Protein AF-A0A919XQT1-F1 (afdb_monomer_lite)

Sequence (155 aa):
MESKTFSPSLPPENAVNQRKRHAVFSALRKDWQLYSLLVIPVIYLLIFKYGPMIGNVIAFRRFVPGGSIFGEKWVGLHYFRMFIEDPTFWRVFSNSLILGGLTLLCTFPVPIIFALLLKRNLSEYDAFINELKGQGLDSYLELTNNTYKKYKEKK

Organism: NCBI:txid2716884

Radius of gyration: 34.05 Å; chains: 1; bounding box: 67×75×83 Å

Foldseek 3Di:
DDPPPPDPPDPPPVVVVVVVVVVVVVVCVVCVVVVVVVVVVVVVCCCPPVVCVVVVCVCQAADDVPDDSNHDGGNGCPVVVVLVPDPVNVVVVVVCVVVVVVCCVCVVVPVVVVVVVVVVVVVVVVVVLVVCVVVVVVVVVVVVVVVVVVVVVVD

InterPro domains:
  IPR035906 MetI-like superfamily [G3DSA:1.10.3720.10] (25-130)
  IPR035906 MetI-like superfamily [SSF161098] (29-120)

Secondary structure (DSSP, 8-state):
---------PPPHHHHHHHHHHHHHHHHHHTHHHHHHHHHHHHHHIIIIIHHHHGGGGGGB---TTS-TT-SSB-TTHHHHHHHH-HHHHHHHHHHHHHHHHHHHHHTHHHHHHHHHHHHHHHHHHHHHHHHHHTT-HHHHHHHHHHHHHHHTT-

Structure (mmCIF, N/CA/C/O backbone):
data_AF-A0A919XQT1-F1
#
_entry.id   AF-A0A919XQT1-F1
#
loop_
_atom_site.group_PDB
_atom_site.id
_atom_site.type_symbol
_atom_site.label_atom_id
_atom_site.label_alt_id
_atom_site.label_comp_id
_atom_site.label_asym_id
_atom_site.label_entity_id
_atom_site.label_seq_id
_atom_site.pdbx_PDB_ins_code
_atom_site.Cartn_x
_atom_site.Cartn_y
_atom_site.Cartn_z
_atom_site.occupancy
_atom_site.B_iso_or_equiv
_atom_site.auth_seq_id
_atom_site.auth_comp_id
_atom_site.auth_asym_id
_atom_site.auth_atom_id
_atom_site.pdbx_PDB_model_num
ATOM 1 N N . MET A 1 1 ? -44.413 -57.533 -36.674 1.00 46.75 1 MET A N 1
ATOM 2 C CA . MET A 1 1 ? -43.551 -57.217 -35.516 1.00 46.75 1 MET A CA 1
ATOM 3 C C . MET A 1 1 ? -42.611 -56.100 -35.941 1.00 46.75 1 MET A C 1
ATOM 5 O O . MET A 1 1 ? -41.595 -56.390 -36.543 1.00 46.75 1 MET A O 1
ATOM 9 N N . GLU A 1 2 ? -42.960 -54.839 -35.691 1.00 45.28 2 GLU A N 1
ATOM 10 C CA . GLU A 1 2 ? -42.024 -53.713 -35.822 1.00 45.28 2 GLU A CA 1
ATOM 11 C C . GLU A 1 2 ? -42.199 -52.833 -34.586 1.00 45.28 2 GLU A C 1
ATOM 13 O O . GLU A 1 2 ? -43.167 -52.084 -34.446 1.00 45.28 2 GLU A O 1
ATOM 18 N N . SER A 1 3 ? -41.294 -53.005 -33.625 1.00 47.53 3 SER A N 1
ATOM 19 C CA . SER A 1 3 ? -41.206 -52.170 -32.436 1.00 47.53 3 SER A CA 1
ATOM 20 C C . SER A 1 3 ? -40.636 -50.815 -32.841 1.00 47.53 3 SER A C 1
ATOM 22 O O . SER A 1 3 ? -39.425 -50.670 -33.004 1.00 47.53 3 SER A O 1
ATOM 24 N N . LYS A 1 4 ? -41.510 -49.817 -33.000 1.00 49.75 4 LYS A N 1
ATOM 25 C CA . LYS A 1 4 ? -41.109 -48.409 -33.059 1.00 49.75 4 LYS A CA 1
ATOM 26 C C . LYS A 1 4 ? -40.405 -48.063 -31.748 1.00 49.75 4 LYS A C 1
ATOM 28 O O . LYS A 1 4 ? -41.047 -47.830 -30.727 1.00 49.75 4 LY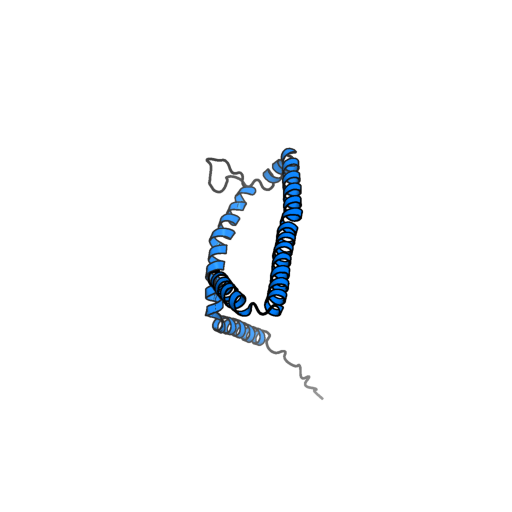S A O 1
ATOM 33 N N . THR A 1 5 ? -39.080 -48.069 -31.774 1.00 51.88 5 THR A N 1
ATOM 34 C CA . THR A 1 5 ? -38.234 -47.571 -30.695 1.00 51.88 5 THR A CA 1
ATOM 35 C C . THR A 1 5 ? -38.461 -46.068 -30.572 1.00 51.88 5 THR A C 1
ATOM 37 O O . THR A 1 5 ? -38.044 -45.288 -31.429 1.00 51.88 5 THR A O 1
ATOM 40 N N . PHE A 1 6 ? -39.174 -45.666 -29.524 1.00 54.03 6 PHE A N 1
ATOM 41 C CA . PHE A 1 6 ? -39.317 -44.277 -29.110 1.00 54.03 6 PHE A CA 1
ATOM 42 C C . PHE A 1 6 ? -37.963 -43.795 -28.574 1.00 54.03 6 PHE A C 1
ATOM 44 O O . PHE A 1 6 ? -37.643 -43.978 -27.402 1.00 54.03 6 PHE A O 1
ATOM 51 N N . SER A 1 7 ? -37.138 -43.224 -29.451 1.00 51.94 7 SER A N 1
ATOM 52 C CA . SER A 1 7 ? -35.968 -42.451 -29.036 1.00 51.94 7 SER A CA 1
ATOM 53 C C . SER A 1 7 ? -36.453 -41.099 -28.503 1.00 51.94 7 SER A C 1
ATOM 55 O O . SER A 1 7 ? -37.064 -40.351 -29.271 1.00 51.94 7 SER A O 1
ATOM 57 N N . PRO A 1 8 ? -36.206 -40.743 -27.228 1.00 57.38 8 PRO A N 1
ATOM 58 C CA . PRO A 1 8 ? -36.517 -39.413 -26.733 1.00 57.38 8 PRO A CA 1
ATOM 59 C C . PRO A 1 8 ? -35.551 -38.441 -27.413 1.00 57.38 8 PRO A C 1
ATOM 61 O O . PRO A 1 8 ? -34.366 -38.390 -27.087 1.00 57.38 8 PRO A O 1
ATOM 64 N N . SER A 1 9 ? -36.035 -37.703 -28.411 1.00 60.25 9 SER A N 1
ATOM 65 C CA . SER A 1 9 ? -35.261 -36.638 -29.042 1.00 60.25 9 SER A CA 1
ATOM 66 C C . SER A 1 9 ? -34.917 -35.608 -27.969 1.00 60.25 9 SER A C 1
ATOM 68 O O . SER A 1 9 ? -35.806 -34.914 -27.468 1.00 60.25 9 SER A O 1
ATOM 70 N N . LEU A 1 10 ? -33.638 -35.554 -27.589 1.00 63.94 10 LEU A N 1
ATOM 71 C CA . LEU A 1 10 ? -33.122 -34.577 -26.639 1.00 63.94 10 LEU A CA 1
ATOM 72 C C . LEU A 1 10 ? -33.543 -33.173 -27.102 1.00 63.94 10 LEU A C 1
ATOM 74 O O . LEU A 1 10 ? -33.404 -32.863 -28.290 1.00 63.94 10 LEU A O 1
ATOM 78 N N . PRO A 1 11 ? -34.093 -32.331 -26.208 1.00 61.34 11 PRO A N 1
ATOM 79 C CA . PRO A 1 11 ? -34.492 -30.984 -26.579 1.00 61.34 11 PRO A CA 1
ATOM 80 C C . PRO A 1 11 ? -33.277 -30.240 -27.150 1.00 61.34 11 PRO A C 1
ATOM 82 O O . PRO A 1 11 ? -32.169 -30.406 -26.634 1.00 61.34 11 PRO A O 1
ATOM 85 N N . PRO A 1 12 ? -33.458 -29.424 -28.204 1.00 60.22 12 PRO A N 1
ATOM 86 C CA . PRO A 1 12 ? -32.354 -28.727 -28.843 1.00 60.22 12 PRO A CA 1
ATOM 87 C C . PRO A 1 12 ? -31.616 -27.884 -27.799 1.00 60.22 12 PRO A C 1
ATOM 89 O O . PRO A 1 12 ? -32.216 -27.023 -27.153 1.00 60.22 12 PRO A O 1
ATOM 92 N N . GLU A 1 13 ? -30.311 -28.119 -27.653 1.00 59.34 13 GLU A N 1
ATOM 93 C CA . GLU A 1 13 ? -29.382 -27.440 -26.728 1.00 59.34 13 GLU A CA 1
ATOM 94 C C . GLU A 1 13 ? -29.533 -25.902 -26.754 1.00 59.34 13 GLU A C 1
ATOM 96 O O . GLU A 1 13 ? -29.400 -25.189 -25.754 1.00 59.34 13 GLU A O 1
ATOM 101 N N . ASN A 1 14 ? -29.948 -25.394 -27.911 1.00 57.84 14 ASN A N 1
ATOM 102 C CA . ASN A 1 14 ? -30.191 -23.991 -28.216 1.00 57.84 14 ASN A CA 1
ATOM 103 C C . ASN A 1 14 ? -31.359 -23.376 -27.416 1.00 57.84 14 ASN A C 1
ATOM 105 O O . ASN A 1 14 ? -31.326 -22.184 -27.102 1.00 57.84 14 ASN A O 1
ATOM 109 N N . ALA A 1 15 ? -32.373 -24.165 -27.042 1.00 56.28 15 ALA A N 1
ATOM 110 C CA . ALA A 1 15 ? -33.542 -23.687 -26.296 1.00 56.28 15 ALA A CA 1
ATOM 111 C C . ALA A 1 15 ? -33.223 -23.401 -24.815 1.00 56.28 15 ALA A C 1
ATOM 113 O O . ALA A 1 15 ? -33.817 -22.508 -24.202 1.00 56.28 15 ALA A O 1
ATOM 114 N N . VAL A 1 16 ? -32.241 -24.108 -24.244 1.00 57.50 16 VAL A N 1
ATOM 115 C CA . VAL A 1 16 ? -31.778 -23.889 -22.864 1.00 57.50 16 VAL A CA 1
ATOM 116 C C . VAL A 1 16 ? -30.930 -22.614 -22.773 1.00 57.50 16 VAL A C 1
ATOM 118 O O . VAL A 1 16 ? -31.076 -21.827 -21.832 1.00 57.50 16 VAL A O 1
ATOM 121 N N . ASN A 1 17 ? -30.093 -22.356 -23.783 1.00 56.59 17 ASN A N 1
ATOM 122 C CA . ASN A 1 17 ? -29.211 -21.186 -23.825 1.00 56.59 17 ASN A CA 1
ATOM 123 C C . ASN A 1 17 ? -29.961 -19.862 -24.044 1.00 56.59 17 ASN A C 1
ATOM 125 O O . ASN A 1 17 ? -29.598 -18.845 -23.446 1.00 56.59 17 ASN A O 1
ATOM 129 N N . GLN A 1 18 ? -31.040 -19.854 -24.830 1.00 57.88 18 GLN A N 1
ATOM 130 C CA . GLN A 1 18 ? -31.829 -18.635 -25.046 1.00 57.88 18 GLN A CA 1
ATOM 131 C C . GLN A 1 18 ? -32.554 -18.170 -23.771 1.00 57.88 18 GLN A C 1
ATOM 133 O O . GLN A 1 18 ? -32.514 -16.982 -23.445 1.00 57.88 18 GLN A O 1
ATOM 138 N N . ARG A 1 19 ? -33.128 -19.089 -22.978 1.00 55.12 19 ARG A N 1
ATOM 139 C CA . ARG A 1 19 ? -33.800 -18.736 -21.709 1.00 55.12 19 ARG A CA 1
ATOM 140 C C . ARG A 1 19 ? -32.837 -18.175 -20.657 1.00 55.12 19 ARG A C 1
ATOM 142 O O . ARG A 1 19 ? -33.184 -17.208 -19.982 1.00 55.12 19 ARG A O 1
ATOM 149 N N . LYS A 1 20 ? -31.613 -18.711 -20.552 1.00 53.44 20 LYS A N 1
ATOM 150 C CA . LYS A 1 20 ? -30.588 -18.181 -19.629 1.00 53.44 20 LYS A CA 1
ATOM 151 C C . LYS A 1 20 ? -30.132 -16.769 -20.011 1.00 53.44 20 LYS A C 1
ATOM 153 O O . LYS A 1 20 ? -30.011 -15.918 -19.134 1.00 53.44 20 LYS A O 1
ATOM 158 N N . ARG A 1 21 ? -29.931 -16.484 -21.305 1.00 54.12 21 ARG A N 1
ATOM 159 C CA . ARG A 1 21 ? -29.503 -15.150 -21.777 1.00 54.12 21 ARG A CA 1
ATOM 160 C C . ARG A 1 21 ? -30.560 -14.076 -21.510 1.00 54.12 21 ARG A C 1
ATOM 162 O O . ARG A 1 21 ? -30.213 -12.999 -21.033 1.00 54.12 21 ARG A O 1
ATOM 169 N N . HIS A 1 22 ? -31.839 -14.381 -21.731 1.00 52.91 22 HIS A N 1
ATOM 170 C CA . HIS A 1 22 ? -32.926 -13.448 -21.417 1.00 52.91 22 HIS A CA 1
ATOM 171 C C . HIS A 1 22 ? -33.111 -13.226 -19.906 1.00 52.91 22 HIS A C 1
ATOM 173 O O . HIS A 1 22 ? -33.418 -12.107 -19.499 1.00 52.91 22 HIS A O 1
ATOM 179 N N . ALA A 1 23 ? -32.848 -14.233 -19.066 1.00 59.94 23 ALA A N 1
ATOM 180 C CA . ALA A 1 23 ? -32.894 -14.083 -17.610 1.00 59.94 23 ALA A CA 1
ATOM 181 C C . ALA A 1 23 ? -31.772 -13.175 -17.064 1.00 59.94 23 ALA A C 1
ATOM 183 O O . ALA A 1 23 ? -32.039 -12.329 -16.214 1.00 59.94 23 ALA A O 1
ATOM 184 N N . VAL A 1 24 ? -30.543 -13.281 -17.589 1.00 61.00 24 VAL A N 1
ATOM 185 C CA . VAL A 1 24 ? -29.411 -12.420 -17.180 1.00 61.00 24 VAL A CA 1
ATOM 186 C C . VAL A 1 24 ? -29.642 -10.962 -17.592 1.00 61.00 24 VAL A C 1
ATOM 188 O O . VAL A 1 24 ? -29.454 -10.054 -16.785 1.00 61.00 24 VAL A O 1
ATOM 191 N N . PHE A 1 25 ? -30.129 -10.727 -18.815 1.00 59.09 25 PHE A N 1
ATOM 192 C CA . PHE A 1 25 ? -30.483 -9.380 -19.278 1.00 59.09 25 PHE A CA 1
ATOM 193 C C . PHE A 1 25 ? -31.685 -8.784 -18.525 1.00 59.09 25 PHE A C 1
ATOM 195 O O . PHE A 1 25 ? -31.713 -7.581 -18.269 1.00 59.09 25 PHE A O 1
ATOM 202 N N . SER A 1 26 ? -32.661 -9.608 -18.128 1.00 57.81 26 SER A N 1
ATOM 203 C CA . SER A 1 26 ? -33.795 -9.164 -17.309 1.00 57.81 26 SER A CA 1
ATOM 204 C C . SER A 1 26 ? -33.396 -8.860 -15.859 1.00 57.81 26 SER A C 1
ATOM 206 O O . SER A 1 26 ? -33.969 -7.949 -15.264 1.00 57.81 26 SER A O 1
ATOM 208 N N . ALA A 1 27 ? -32.426 -9.585 -15.293 1.00 59.09 27 ALA A N 1
ATOM 209 C CA . ALA A 1 27 ? -31.888 -9.320 -13.956 1.00 59.09 27 ALA A CA 1
ATOM 210 C C . ALA A 1 27 ? -31.066 -8.018 -13.923 1.00 59.09 27 ALA A C 1
ATOM 212 O O . ALA A 1 27 ? -31.258 -7.192 -13.035 1.00 59.09 27 ALA A O 1
ATOM 213 N N . LEU A 1 28 ? -30.247 -7.768 -14.953 1.00 59.53 28 LEU A N 1
ATOM 214 C CA . LEU A 1 28 ? -29.495 -6.513 -15.119 1.00 59.53 28 LEU A CA 1
ATOM 215 C C . LEU A 1 28 ? -30.400 -5.274 -15.212 1.00 59.53 28 LEU A C 1
ATOM 217 O O . LEU A 1 28 ? -30.028 -4.196 -14.754 1.00 59.53 28 LEU A O 1
ATOM 221 N N . ARG A 1 29 ? -31.603 -5.416 -15.784 1.00 61.84 29 ARG A N 1
ATOM 222 C CA . ARG A 1 29 ? -32.570 -4.313 -15.902 1.00 61.84 29 ARG A CA 1
ATOM 223 C C . ARG A 1 29 ? -33.280 -3.994 -14.582 1.00 61.84 29 ARG A C 1
ATOM 225 O O . ARG A 1 29 ? -33.688 -2.852 -14.394 1.00 61.84 29 ARG A O 1
ATOM 232 N N . LYS A 1 30 ? -33.427 -4.975 -13.684 1.00 63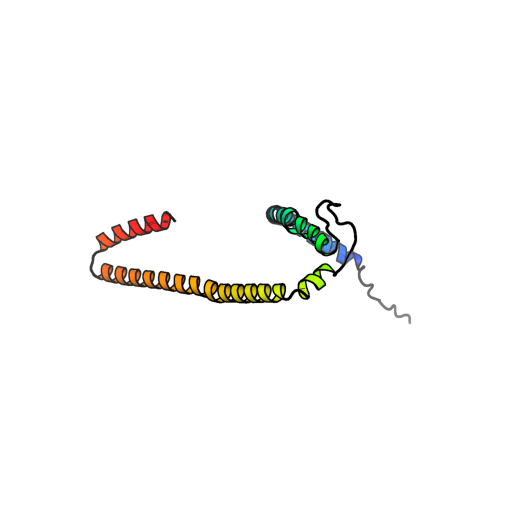.00 30 LYS A N 1
ATOM 233 C CA . LYS A 1 30 ? -34.110 -4.812 -12.391 1.00 63.00 30 LYS A CA 1
ATOM 234 C C . LYS A 1 30 ? -33.253 -4.050 -11.371 1.00 63.00 30 LYS A C 1
ATOM 236 O O . LYS A 1 30 ? -33.801 -3.249 -10.624 1.00 63.00 30 LYS A O 1
ATOM 241 N N . ASP A 1 31 ? -31.929 -4.198 -11.448 1.00 68.56 31 ASP A N 1
ATOM 242 C CA . ASP A 1 31 ? -30.971 -3.567 -10.524 1.00 68.56 31 ASP A CA 1
ATOM 243 C C . ASP A 1 31 ? -30.115 -2.468 -11.190 1.00 68.56 31 ASP A C 1
ATOM 245 O O . ASP A 1 31 ? -29.016 -2.155 -10.730 1.00 68.56 31 ASP A O 1
ATOM 249 N N . TRP A 1 32 ? -30.598 -1.850 -12.278 1.00 69.06 32 TRP A N 1
ATOM 250 C CA . TRP A 1 32 ? -29.841 -0.851 -13.058 1.00 69.06 32 TRP A CA 1
ATOM 251 C C . TRP A 1 32 ? -29.305 0.309 -12.201 1.00 69.06 32 TRP A C 1
ATOM 253 O O . TRP A 1 32 ? -28.210 0.810 -12.447 1.00 69.06 32 TRP A O 1
ATOM 263 N N . GLN A 1 33 ? -30.040 0.720 -11.162 1.00 73.12 33 GLN A N 1
ATOM 264 C CA . GLN A 1 33 ? -29.600 1.761 -10.225 1.00 73.12 33 GLN A CA 1
ATOM 265 C C . GLN A 1 33 ? -28.362 1.335 -9.420 1.00 73.12 33 GLN A C 1
ATOM 267 O O . GLN A 1 33 ? -27.438 2.130 -9.251 1.00 73.12 33 GLN A O 1
ATOM 272 N N . LEU A 1 34 ? -28.307 0.072 -8.984 1.00 74.31 34 LEU A N 1
ATOM 273 C CA . LEU A 1 34 ? -27.168 -0.481 -8.250 1.00 74.31 34 LEU A CA 1
ATOM 274 C C . LEU A 1 34 ? -25.941 -0.606 -9.163 1.00 74.31 34 LEU A C 1
ATOM 276 O O . LEU A 1 34 ? -24.835 -0.225 -8.779 1.00 74.31 34 LEU A O 1
ATOM 280 N N . TYR A 1 35 ? -26.145 -1.059 -10.405 1.00 77.56 35 TYR A N 1
ATOM 281 C CA . TYR A 1 35 ? -25.080 -1.117 -11.407 1.00 77.56 35 TYR A CA 1
ATOM 282 C C . TYR A 1 35 ? -24.575 0.272 -11.794 1.00 77.56 35 TYR A C 1
ATOM 284 O O . TYR A 1 35 ? -23.369 0.447 -11.919 1.00 77.56 35 TYR A O 1
ATOM 292 N N . SER A 1 36 ? -25.448 1.273 -11.925 1.00 80.62 36 SER A N 1
ATOM 293 C CA . SER A 1 36 ? -25.040 2.648 -12.240 1.00 80.62 36 SER A CA 1
ATOM 294 C C . SER A 1 36 ? -24.220 3.286 -11.116 1.00 80.62 36 SER A C 1
ATOM 296 O O . SER A 1 36 ? -23.286 4.032 -11.399 1.00 80.62 36 SER A O 1
ATOM 298 N N . LEU A 1 37 ? -24.530 2.981 -9.852 1.00 84.94 37 LEU A N 1
ATOM 299 C CA . LEU A 1 37 ? -23.728 3.439 -8.715 1.00 84.94 37 LEU A CA 1
ATOM 300 C C . LEU A 1 37 ? -22.347 2.768 -8.692 1.00 84.94 37 LEU A C 1
ATOM 302 O O . LEU A 1 37 ? -21.357 3.413 -8.359 1.00 84.94 37 LEU A O 1
ATOM 306 N N . LEU A 1 38 ? -22.272 1.490 -9.076 1.00 86.12 38 LEU A N 1
ATOM 307 C CA . LEU A 1 38 ? -21.028 0.721 -9.127 1.00 86.12 38 LEU A CA 1
ATOM 308 C C . LEU A 1 38 ? -20.185 1.023 -10.378 1.00 86.12 38 LEU A C 1
ATOM 310 O O . LEU A 1 38 ? -18.959 0.938 -10.332 1.00 86.12 38 LEU A O 1
ATOM 314 N N . VAL A 1 39 ? -20.805 1.418 -11.492 1.00 88.44 39 VAL A N 1
ATOM 315 C CA . VAL A 1 39 ? -20.083 1.663 -12.748 1.00 88.44 39 VAL A CA 1
ATOM 316 C C . VAL A 1 39 ? -19.142 2.862 -12.631 1.00 88.44 39 VAL A C 1
ATOM 318 O O . VAL A 1 39 ? -18.038 2.820 -13.165 1.00 88.44 39 VAL A O 1
ATOM 321 N N . ILE A 1 40 ? -19.531 3.896 -11.878 1.00 88.44 40 ILE A N 1
ATOM 322 C CA . ILE A 1 40 ? -18.736 5.115 -11.668 1.00 88.44 40 ILE A CA 1
ATOM 323 C C . ILE A 1 40 ? -17.374 4.798 -11.013 1.00 88.44 40 ILE A C 1
ATOM 325 O O . ILE A 1 40 ? -16.344 5.105 -11.624 1.00 88.44 40 ILE A O 1
ATOM 329 N N . PRO A 1 41 ? -17.303 4.149 -9.829 1.00 89.81 41 PRO A N 1
ATOM 330 C CA . PRO A 1 41 ? -16.025 3.794 -9.216 1.00 89.81 41 PRO A CA 1
ATOM 331 C C . PRO A 1 41 ? -15.252 2.743 -10.020 1.00 89.81 41 PRO A C 1
ATOM 333 O O . PRO A 1 41 ? -14.022 2.766 -10.014 1.00 89.81 41 PRO A O 1
ATOM 336 N N . VAL A 1 42 ? -15.931 1.846 -10.745 1.00 91.12 42 VAL A N 1
ATOM 337 C CA . VAL A 1 42 ? -15.265 0.843 -11.593 1.00 91.12 42 VAL A CA 1
ATOM 338 C C . VAL A 1 42 ? -14.568 1.488 -12.788 1.00 91.12 42 VAL A C 1
ATOM 340 O O . VAL A 1 42 ? -13.409 1.173 -13.050 1.00 91.12 42 VAL A O 1
ATOM 343 N N . ILE A 1 43 ? -15.226 2.415 -13.486 1.00 91.19 43 ILE A N 1
ATOM 344 C CA . ILE A 1 43 ? -14.621 3.156 -14.602 1.00 91.19 43 ILE A CA 1
ATOM 345 C C . ILE A 1 43 ? -13.441 3.987 -14.097 1.00 91.19 43 ILE A C 1
ATOM 347 O O . ILE A 1 43 ? -12.375 3.981 -14.716 1.00 91.19 43 ILE A O 1
ATOM 351 N N . TYR A 1 44 ? -13.598 4.642 -12.944 1.00 90.19 44 TYR A N 1
ATOM 352 C CA . TYR A 1 44 ? -12.509 5.374 -12.302 1.00 90.19 44 TYR A CA 1
ATOM 353 C C . TYR A 1 44 ? -11.305 4.462 -12.011 1.00 90.19 44 TYR A C 1
ATOM 355 O O . TYR A 1 44 ? -10.179 4.786 -12.387 1.00 90.19 44 TYR A O 1
ATOM 363 N N . LEU A 1 45 ? -11.533 3.286 -11.418 1.00 90.56 45 LEU A N 1
ATOM 364 C CA . LEU A 1 45 ? -10.492 2.279 -11.190 1.00 90.56 45 LEU A CA 1
ATOM 365 C C . LEU A 1 45 ? -9.818 1.836 -12.492 1.00 90.56 45 LEU A C 1
ATOM 367 O O . LEU A 1 45 ? -8.594 1.715 -12.541 1.00 90.56 45 LEU A O 1
ATOM 371 N N . LEU A 1 46 ? -10.592 1.603 -13.548 1.00 90.75 46 LEU A N 1
ATOM 372 C CA . LEU A 1 46 ? -10.050 1.150 -14.824 1.00 90.75 46 LEU A CA 1
ATOM 373 C C . LEU A 1 46 ? -9.110 2.198 -15.430 1.00 90.75 46 LEU A C 1
ATOM 375 O O . LEU A 1 46 ? -7.990 1.882 -15.818 1.00 90.75 46 LEU A O 1
ATOM 379 N N . ILE A 1 47 ? -9.528 3.460 -15.463 1.00 91.06 47 ILE A N 1
ATOM 380 C CA . ILE A 1 47 ? -8.745 4.525 -16.097 1.00 91.06 47 ILE A CA 1
ATOM 381 C C . ILE A 1 47 ? -7.526 4.881 -15.240 1.00 91.06 47 ILE A C 1
ATOM 383 O O . ILE A 1 47 ? -6.405 4.914 -15.744 1.00 91.06 47 ILE A O 1
ATOM 387 N N . PHE A 1 48 ? -7.723 5.106 -13.939 1.00 87.62 48 PHE A N 1
ATOM 388 C CA . PHE A 1 48 ? -6.673 5.651 -13.075 1.00 87.62 48 PHE A CA 1
ATOM 389 C C . PHE A 1 48 ? -5.776 4.601 -12.432 1.00 87.62 48 PHE A C 1
ATOM 391 O O . PHE A 1 48 ? -4.640 4.919 -12.098 1.00 87.62 48 PHE A O 1
ATOM 398 N N . LYS A 1 49 ? -6.243 3.362 -12.242 1.00 86.12 49 LYS A N 1
ATOM 399 C CA . LYS A 1 49 ? -5.426 2.289 -11.652 1.00 86.12 49 LYS A CA 1
ATOM 400 C C . LYS A 1 49 ? -4.963 1.286 -12.699 1.00 86.12 49 LYS A C 1
ATOM 402 O O . LYS A 1 49 ? -3.796 0.908 -12.686 1.00 86.12 49 LYS A O 1
ATOM 407 N N . TYR A 1 50 ? -5.843 0.872 -13.611 1.00 86.81 50 TYR A N 1
ATOM 408 C CA . TYR A 1 50 ? -5.483 -0.104 -14.645 1.00 86.81 50 TYR A CA 1
ATOM 409 C C . TYR A 1 50 ? -4.763 0.544 -15.838 1.00 86.81 50 TYR A C 1
ATOM 411 O O . TYR A 1 50 ? -3.813 -0.033 -16.361 1.00 86.81 50 TYR A O 1
ATOM 419 N N . GLY A 1 51 ? -5.126 1.779 -16.198 1.00 85.81 51 GLY A N 1
ATOM 420 C CA . GLY A 1 51 ? -4.423 2.588 -17.197 1.00 85.81 51 GLY A CA 1
ATOM 421 C C . GLY A 1 51 ? -2.907 2.673 -16.968 1.00 85.81 51 GLY A C 1
ATOM 422 O O . GLY A 1 51 ? -2.153 2.215 -17.827 1.00 85.81 51 GLY A O 1
ATOM 423 N N . PRO A 1 52 ? -2.418 3.174 -15.814 1.00 83.06 52 PRO A N 1
ATOM 424 C CA . PRO A 1 52 ? -0.979 3.237 -15.557 1.00 83.06 52 PRO A CA 1
ATOM 425 C C . PRO A 1 52 ? -0.319 1.858 -15.437 1.00 83.06 52 PRO A C 1
ATOM 427 O O . PRO A 1 52 ? 0.865 1.741 -15.741 1.00 83.06 52 PRO A O 1
ATOM 430 N N . MET A 1 53 ? -1.053 0.795 -15.077 1.00 83.12 53 MET A N 1
ATOM 431 C CA . MET A 1 53 ? -0.491 -0.563 -15.061 1.00 83.12 53 MET A CA 1
ATOM 432 C C . MET A 1 53 ? -0.101 -1.069 -16.452 1.00 83.12 53 MET A C 1
ATOM 434 O O . MET A 1 53 ? 0.842 -1.849 -16.558 1.00 83.12 53 MET A O 1
ATOM 438 N N . ILE A 1 54 ? -0.751 -0.604 -17.523 1.00 78.69 54 ILE A N 1
ATOM 439 C CA . ILE A 1 54 ? -0.327 -0.911 -18.902 1.00 78.69 54 ILE A CA 1
ATOM 440 C C . ILE A 1 54 ? 1.073 -0.328 -19.169 1.00 78.69 54 ILE A C 1
ATOM 442 O O . ILE A 1 54 ? 1.878 -0.920 -19.889 1.00 78.69 54 ILE A O 1
ATOM 446 N N . GLY A 1 55 ? 1.411 0.782 -18.506 1.00 71.94 55 GLY A N 1
ATOM 447 C CA . GLY A 1 55 ? 2.748 1.369 -18.506 1.00 71.94 55 GLY A CA 1
ATOM 448 C C . GLY A 1 55 ? 3.833 0.455 -17.930 1.00 71.94 55 GLY A C 1
ATOM 449 O O . GLY A 1 55 ? 4.992 0.621 -18.289 1.00 71.94 55 GLY A O 1
ATOM 450 N N . ASN A 1 56 ? 3.493 -0.575 -17.143 1.00 76.12 56 ASN A N 1
ATOM 451 C CA . ASN A 1 56 ? 4.473 -1.535 -16.610 1.00 76.12 56 ASN A CA 1
ATOM 452 C C . ASN A 1 56 ? 5.161 -2.373 -17.702 1.00 76.12 56 ASN A C 1
ATOM 454 O O . ASN A 1 56 ? 6.174 -3.018 -17.434 1.00 76.12 56 ASN A O 1
ATOM 458 N N . VAL A 1 57 ? 4.669 -2.337 -18.947 1.00 72.69 57 VAL A N 1
ATOM 459 C CA . VAL A 1 57 ? 5.350 -2.937 -20.107 1.00 72.69 57 VAL A CA 1
ATOM 460 C C . VAL A 1 57 ? 6.758 -2.354 -20.316 1.00 72.69 57 VAL A C 1
ATOM 462 O O . VAL A 1 57 ? 7.620 -3.042 -20.867 1.00 72.69 57 VAL A O 1
ATOM 465 N N . ILE A 1 58 ? 7.043 -1.141 -19.820 1.00 72.56 58 ILE A N 1
ATOM 466 C CA . ILE A 1 58 ? 8.394 -0.554 -19.868 1.00 72.56 58 ILE A CA 1
ATOM 467 C C . ILE A 1 58 ? 9.439 -1.392 -19.122 1.00 72.56 58 ILE A C 1
ATOM 469 O O . ILE A 1 58 ? 10.604 -1.341 -19.490 1.00 72.56 58 ILE A O 1
ATOM 473 N N . ALA A 1 59 ? 9.052 -2.213 -18.140 1.00 69.81 59 ALA A N 1
ATOM 474 C CA . ALA A 1 59 ? 9.989 -3.095 -17.437 1.00 69.81 59 ALA A CA 1
ATOM 475 C C . ALA A 1 59 ? 10.594 -4.180 -18.353 1.00 69.81 59 ALA A C 1
ATOM 477 O O . ALA A 1 59 ? 11.662 -4.716 -18.062 1.00 69.81 59 ALA A O 1
ATOM 478 N N . PHE A 1 60 ? 9.933 -4.485 -19.477 1.00 70.25 60 PHE A N 1
ATOM 479 C CA . PHE A 1 60 ? 10.368 -5.487 -20.458 1.00 70.25 60 PHE A CA 1
ATOM 480 C C . PHE A 1 60 ? 11.029 -4.870 -21.702 1.00 70.25 60 PHE A C 1
ATOM 482 O O . PHE A 1 60 ? 11.535 -5.591 -22.573 1.00 70.25 60 PHE A O 1
ATOM 489 N N . ARG A 1 61 ? 11.036 -3.535 -21.809 1.00 68.12 61 ARG A N 1
ATOM 490 C CA . ARG A 1 61 ? 11.593 -2.791 -22.946 1.00 68.12 61 ARG A CA 1
ATOM 491 C C . ARG A 1 61 ? 12.750 -1.909 -22.486 1.00 68.12 61 ARG A C 1
ATOM 493 O O . ARG A 1 61 ? 12.754 -1.387 -21.381 1.00 68.12 61 ARG A O 1
ATOM 500 N N . ARG A 1 62 ? 13.762 -1.737 -23.339 1.00 67.12 62 ARG A N 1
ATOM 501 C CA . ARG A 1 62 ? 14.921 -0.892 -23.035 1.00 67.12 62 ARG A CA 1
ATOM 502 C C . ARG A 1 62 ? 14.476 0.566 -23.041 1.00 67.12 62 ARG A C 1
ATOM 504 O O . ARG A 1 62 ? 14.293 1.144 -24.114 1.00 67.12 62 ARG A O 1
ATOM 511 N N . PHE A 1 63 ? 14.278 1.133 -21.856 1.00 64.44 63 PHE A N 1
ATOM 512 C CA . PHE A 1 63 ? 13.973 2.547 -21.685 1.00 64.44 63 PHE A CA 1
ATOM 513 C C . PHE A 1 63 ? 15.285 3.333 -21.594 1.00 64.44 63 PHE A C 1
ATOM 515 O O . PHE A 1 63 ? 16.113 3.070 -20.723 1.00 64.44 63 PHE A O 1
ATOM 522 N N . VAL A 1 64 ? 15.495 4.268 -22.520 1.00 63.53 64 VAL A N 1
ATOM 523 C CA . VAL A 1 64 ? 16.623 5.208 -22.497 1.00 63.53 64 VAL A CA 1
ATOM 524 C C . VAL A 1 64 ? 16.029 6.599 -22.258 1.00 63.53 64 VAL A C 1
ATOM 526 O O . VAL A 1 64 ? 15.189 7.017 -23.059 1.00 63.53 64 VAL A O 1
ATOM 529 N N . PRO A 1 65 ? 16.392 7.311 -21.173 1.00 56.75 65 PRO A N 1
ATOM 530 C CA . PRO A 1 65 ? 15.866 8.649 -20.915 1.00 56.75 65 PRO A CA 1
ATOM 531 C C . PRO A 1 65 ? 16.287 9.594 -22.052 1.00 56.75 65 PRO A C 1
ATOM 533 O O . PRO A 1 65 ? 17.476 9.795 -22.282 1.00 56.75 65 PRO A O 1
ATOM 536 N N . GLY A 1 66 ? 15.303 10.120 -22.792 1.00 61.62 66 GLY A N 1
ATOM 537 C CA . GLY A 1 66 ? 15.500 10.930 -24.006 1.00 61.62 66 GLY A CA 1
ATOM 538 C C . GLY A 1 66 ? 15.151 10.233 -25.333 1.00 61.62 66 GLY A C 1
ATOM 539 O O . GLY A 1 66 ? 15.171 10.890 -26.369 1.00 61.62 66 GLY A O 1
ATOM 540 N N . GLY A 1 67 ? 14.814 8.936 -25.317 1.00 63.62 67 GLY A N 1
ATOM 541 C CA . GLY A 1 67 ? 14.360 8.167 -26.488 1.00 63.62 67 GLY A CA 1
ATOM 542 C C . GLY A 1 67 ? 12.833 8.009 -26.589 1.00 63.62 67 GLY A C 1
ATOM 543 O O . GLY A 1 67 ? 12.069 8.695 -25.910 1.00 63.62 67 GLY A O 1
ATOM 544 N N . SER A 1 68 ? 12.366 7.086 -27.441 1.00 59.75 68 SER A N 1
ATOM 545 C CA . SER A 1 68 ? 10.927 6.818 -27.634 1.00 59.75 68 SER A CA 1
ATOM 546 C C . SER A 1 68 ? 10.220 6.444 -26.321 1.00 59.75 68 SER A C 1
ATOM 548 O O . SER A 1 68 ? 10.686 5.562 -25.597 1.00 59.75 68 SER A O 1
ATOM 550 N N . ILE A 1 69 ? 9.054 7.056 -26.055 1.00 61.22 69 ILE A N 1
ATOM 551 C CA . ILE A 1 69 ? 8.236 6.874 -24.832 1.00 61.22 69 ILE A CA 1
ATOM 552 C C . ILE A 1 69 ? 7.892 5.392 -24.580 1.00 61.22 69 ILE A C 1
ATOM 554 O O . ILE A 1 69 ? 7.703 4.977 -23.441 1.00 61.22 69 ILE A O 1
ATOM 558 N N . PHE A 1 70 ? 7.875 4.570 -25.633 1.00 60.62 70 PHE A N 1
ATOM 559 C CA . PHE A 1 70 ? 7.560 3.144 -25.552 1.00 60.62 70 PHE A CA 1
ATOM 560 C C . PHE A 1 70 ? 8.786 2.212 -25.529 1.00 60.62 70 PHE A C 1
ATOM 562 O O . PHE A 1 70 ? 8.600 0.999 -25.492 1.00 60.62 70 PHE A O 1
ATOM 569 N N . GLY A 1 71 ? 10.020 2.729 -25.504 1.00 61.44 71 GLY A N 1
ATOM 570 C CA . GLY A 1 71 ? 11.251 1.930 -25.452 1.00 61.44 71 GLY A CA 1
ATOM 571 C C . GLY A 1 71 ? 11.612 1.274 -26.791 1.00 61.44 71 GLY A C 1
ATOM 572 O O . GLY A 1 71 ? 10.763 0.804 -27.543 1.00 61.44 71 GLY A O 1
ATOM 573 N N . GLU A 1 72 ? 12.895 1.227 -27.126 1.00 62.09 72 GLU A N 1
ATOM 574 C CA . GLU A 1 72 ? 13.319 0.940 -28.508 1.00 62.09 72 GLU A CA 1
ATOM 575 C C . GLU A 1 72 ? 13.432 -0.555 -28.823 1.00 62.09 72 GLU A C 1
ATOM 577 O O . GLU A 1 72 ? 13.233 -0.967 -29.963 1.00 62.09 72 GLU A O 1
ATOM 582 N N . LYS A 1 73 ? 13.745 -1.388 -27.822 1.00 67.06 73 LYS A N 1
ATOM 583 C CA . LYS A 1 73 ? 14.020 -2.821 -28.013 1.00 67.06 73 LYS A CA 1
ATOM 584 C C . LYS A 1 73 ? 13.421 -3.659 -26.888 1.00 67.06 73 LYS A C 1
ATOM 586 O O . LYS A 1 73 ? 13.489 -3.268 -25.723 1.00 67.06 73 LYS A O 1
ATOM 591 N N . TRP A 1 74 ? 12.842 -4.808 -27.235 1.00 72.56 74 TRP A N 1
ATOM 592 C CA . TRP A 1 74 ? 12.380 -5.804 -26.268 1.00 72.56 74 TRP A CA 1
ATOM 593 C C . TRP A 1 74 ? 13.594 -6.504 -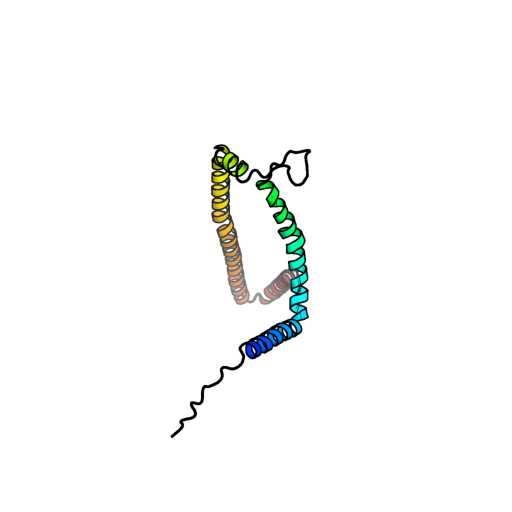25.656 1.00 72.56 74 TRP A C 1
ATOM 595 O O . TRP A 1 74 ? 14.341 -7.178 -26.361 1.00 72.56 74 TRP A O 1
ATOM 605 N N . VAL A 1 75 ? 13.817 -6.308 -24.360 1.00 72.81 75 VAL A N 1
ATOM 606 C CA . VAL A 1 75 ? 14.983 -6.845 -23.628 1.00 72.81 75 VAL A CA 1
ATOM 607 C C . VAL A 1 75 ? 14.589 -7.918 -22.612 1.00 72.81 75 VAL A C 1
ATOM 609 O O . VAL A 1 75 ? 15.450 -8.487 -21.941 1.00 72.81 75 VAL A O 1
ATOM 612 N N . GLY A 1 76 ? 13.296 -8.246 -22.531 1.00 75.88 76 GLY A N 1
ATOM 613 C CA . GLY A 1 76 ? 12.785 -9.342 -21.715 1.00 75.88 76 GLY A CA 1
ATOM 614 C C . GLY A 1 76 ? 13.150 -9.176 -20.238 1.00 75.88 76 GLY A C 1
ATOM 615 O O . GLY A 1 76 ? 12.854 -8.154 -19.632 1.00 75.88 76 GLY A O 1
ATOM 616 N N . LEU A 1 77 ? 13.799 -10.190 -19.662 1.00 78.88 77 LEU A N 1
ATOM 617 C CA . LEU A 1 77 ? 14.144 -10.278 -18.234 1.00 78.88 77 LEU A CA 1
ATOM 618 C C . LEU A 1 77 ? 15.522 -9.691 -17.878 1.00 78.88 77 LEU A C 1
ATOM 620 O O . LEU A 1 77 ? 16.011 -9.917 -16.773 1.00 78.88 77 LEU A O 1
ATOM 624 N N . HIS A 1 78 ? 16.172 -8.959 -18.786 1.00 80.56 78 HIS A N 1
ATOM 625 C CA . HIS A 1 78 ? 17.523 -8.441 -18.549 1.00 80.56 78 HIS A CA 1
ATOM 626 C C . HIS A 1 78 ? 17.611 -7.552 -17.293 1.00 80.56 78 HIS A C 1
ATOM 628 O O . HIS A 1 78 ? 18.454 -7.790 -16.432 1.00 80.56 78 HIS A O 1
ATOM 634 N N . TYR A 1 79 ? 16.684 -6.599 -17.135 1.00 80.56 79 TYR A N 1
ATOM 635 C CA . TYR A 1 79 ? 16.627 -5.732 -15.951 1.00 80.56 79 TYR A CA 1
ATOM 636 C C . TYR A 1 79 ? 16.290 -6.492 -14.666 1.00 80.56 79 TYR A C 1
ATOM 638 O O . TYR A 1 79 ? 16.816 -6.163 -13.610 1.00 80.56 79 TYR A O 1
ATOM 646 N N . PHE A 1 80 ? 15.465 -7.540 -14.750 1.00 82.44 80 PHE A N 1
ATOM 647 C CA . PHE A 1 80 ? 15.155 -8.390 -13.598 1.00 82.44 80 PHE A CA 1
ATOM 648 C C . PHE A 1 80 ? 16.386 -9.152 -13.103 1.00 82.44 80 PHE A C 1
ATOM 650 O O . PHE A 1 80 ? 16.604 -9.218 -11.898 1.00 82.44 80 PHE A O 1
ATOM 657 N N . ARG A 1 81 ? 17.211 -9.697 -14.010 1.00 82.94 81 ARG A N 1
ATOM 658 C CA . ARG A 1 81 ? 18.464 -10.365 -13.621 1.00 82.94 81 ARG A CA 1
ATOM 659 C C . ARG A 1 81 ? 19.442 -9.389 -12.983 1.00 82.94 81 ARG A C 1
ATOM 661 O O . ARG A 1 81 ? 19.900 -9.654 -11.882 1.00 82.94 81 ARG A O 1
ATOM 668 N N . MET A 1 82 ? 19.657 -8.233 -13.615 1.00 84.06 82 MET A N 1
ATOM 669 C CA . MET A 1 82 ? 20.522 -7.181 -13.071 1.00 84.06 82 MET A CA 1
ATOM 670 C C . MET A 1 82 ?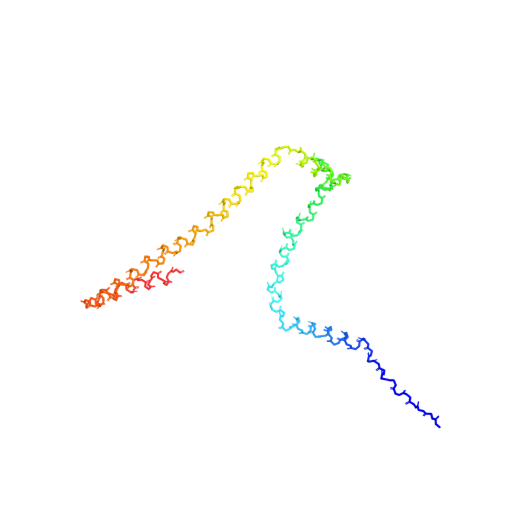 20.072 -6.729 -11.672 1.00 84.06 82 MET A C 1
ATOM 672 O O . MET A 1 82 ? 20.901 -6.484 -10.805 1.00 84.06 82 MET A O 1
ATOM 676 N N . PHE A 1 83 ? 18.761 -6.654 -11.438 1.00 84.56 83 PHE A N 1
ATOM 677 C CA . PHE A 1 83 ? 18.194 -6.258 -10.152 1.00 84.56 83 PHE A CA 1
ATOM 678 C C . PHE A 1 83 ? 18.328 -7.337 -9.064 1.00 84.56 83 PHE A C 1
ATOM 680 O O . PHE A 1 83 ? 18.564 -7.006 -7.908 1.00 84.56 83 PHE A O 1
ATOM 687 N N . ILE A 1 84 ? 18.200 -8.621 -9.417 1.00 86.94 84 ILE A N 1
ATOM 688 C CA . ILE A 1 84 ? 18.335 -9.747 -8.472 1.00 86.94 84 ILE A CA 1
ATOM 689 C C . ILE A 1 84 ? 19.807 -10.051 -8.148 1.00 86.94 84 ILE A C 1
ATOM 691 O O . ILE A 1 84 ? 20.107 -10.474 -7.031 1.00 86.94 84 ILE A O 1
ATOM 695 N N . GLU A 1 85 ? 20.709 -9.854 -9.113 1.00 88.81 85 GLU A N 1
ATOM 696 C CA . GLU A 1 85 ? 22.158 -10.041 -8.954 1.00 88.81 85 GLU A CA 1
ATOM 697 C C . GLU A 1 85 ? 22.804 -8.938 -8.094 1.00 88.81 85 GLU A C 1
ATOM 699 O O . GLU A 1 85 ? 23.902 -9.138 -7.575 1.00 88.81 85 GLU A O 1
ATOM 704 N N . ASP A 1 86 ? 22.128 -7.800 -7.891 1.00 88.69 86 ASP A N 1
ATOM 705 C CA . ASP A 1 86 ? 22.618 -6.725 -7.028 1.00 88.69 86 ASP A CA 1
ATOM 706 C C . ASP A 1 86 ? 22.497 -7.106 -5.531 1.00 88.69 86 ASP A C 1
ATOM 708 O O . ASP A 1 86 ? 21.390 -7.309 -5.016 1.00 88.69 86 ASP A O 1
ATOM 712 N N . PRO A 1 87 ? 23.606 -7.159 -4.769 1.00 86.62 87 PRO A N 1
ATOM 713 C CA . PRO A 1 87 ? 23.568 -7.470 -3.337 1.00 86.62 87 PRO A CA 1
ATOM 714 C C . PRO A 1 87 ? 22.841 -6.403 -2.498 1.00 86.62 87 PRO A C 1
ATOM 716 O O . PRO A 1 87 ? 22.309 -6.700 -1.422 1.00 86.62 87 PRO A O 1
ATOM 719 N N . THR A 1 88 ? 22.777 -5.160 -2.974 1.00 89.44 88 THR A N 1
ATOM 720 C CA . THR A 1 88 ? 22.070 -4.052 -2.318 1.00 89.44 88 THR A CA 1
ATOM 721 C C . THR A 1 88 ? 20.565 -4.285 -2.320 1.00 89.44 88 THR A C 1
ATOM 723 O O . THR A 1 88 ? 19.900 -3.967 -1.329 1.00 89.44 88 THR A O 1
ATOM 726 N N . PHE A 1 89 ? 20.028 -4.893 -3.384 1.00 90.12 89 PHE A N 1
ATOM 727 C CA . PHE A 1 89 ? 18.607 -5.217 -3.474 1.00 90.12 89 PHE A CA 1
ATOM 728 C C . PHE A 1 89 ? 18.174 -6.118 -2.315 1.00 90.12 89 PHE A C 1
ATOM 730 O O . PHE A 1 89 ? 17.225 -5.786 -1.609 1.00 90.12 89 PHE A O 1
ATOM 737 N N . TRP A 1 90 ? 18.913 -7.196 -2.042 1.00 91.06 90 TRP A N 1
ATOM 738 C CA . TRP A 1 90 ? 18.588 -8.134 -0.961 1.00 91.06 90 TRP A CA 1
ATOM 739 C C . TRP A 1 90 ? 18.668 -7.513 0.433 1.00 91.06 90 TRP A C 1
ATOM 741 O O . TRP A 1 90 ? 17.850 -7.837 1.303 1.00 91.06 90 TRP A O 1
ATOM 751 N N . ARG A 1 91 ? 19.604 -6.578 0.640 1.00 92.12 91 ARG A N 1
ATOM 752 C CA . ARG A 1 91 ? 19.716 -5.819 1.892 1.00 92.12 91 ARG A CA 1
ATOM 753 C C . ARG A 1 91 ? 18.497 -4.923 2.108 1.00 92.12 91 ARG A C 1
ATOM 755 O O . ARG A 1 91 ? 17.911 -4.933 3.188 1.00 92.12 91 ARG A O 1
ATOM 762 N N . VAL A 1 92 ? 18.100 -4.167 1.086 1.00 92.88 92 VAL A N 1
ATOM 763 C CA . VAL A 1 92 ? 16.928 -3.282 1.160 1.00 92.88 92 VAL A CA 1
ATOM 764 C C . VAL A 1 92 ? 15.638 -4.097 1.260 1.00 92.88 92 VAL A C 1
ATOM 766 O O . VAL A 1 92 ? 14.795 -3.785 2.094 1.00 92.88 92 VAL A O 1
ATOM 769 N N . PHE A 1 93 ? 15.508 -5.178 0.491 1.00 93.12 93 PHE A N 1
ATOM 770 C CA . PHE A 1 93 ? 14.349 -6.069 0.514 1.00 93.12 93 PHE A CA 1
ATOM 771 C C . PHE A 1 93 ? 14.128 -6.678 1.902 1.00 93.12 93 PHE A C 1
ATOM 773 O O . PHE A 1 93 ? 13.025 -6.604 2.442 1.00 93.12 93 PHE A O 1
ATOM 780 N N . SER A 1 94 ? 15.190 -7.203 2.519 1.00 93.88 94 SER A N 1
ATOM 781 C CA . SER A 1 94 ? 15.129 -7.734 3.885 1.00 93.88 94 SER A CA 1
ATOM 782 C C . SER A 1 94 ? 14.759 -6.650 4.895 1.00 93.88 94 SER A C 1
ATOM 784 O O . SER A 1 94 ? 13.918 -6.884 5.757 1.00 93.88 94 SER A O 1
ATOM 786 N N . ASN A 1 95 ? 15.308 -5.439 4.760 1.00 94.12 95 ASN A N 1
ATOM 787 C CA . ASN A 1 95 ? 14.947 -4.317 5.627 1.00 94.12 95 ASN A CA 1
ATOM 788 C C . ASN A 1 95 ? 13.473 -3.927 5.483 1.00 94.12 95 ASN A C 1
ATOM 790 O O . ASN A 1 95 ? 12.796 -3.739 6.488 1.00 94.12 95 ASN A O 1
ATOM 794 N N . SER A 1 96 ? 12.954 -3.830 4.258 1.00 94.12 96 SER A N 1
ATOM 795 C CA . SER A 1 96 ? 11.538 -3.551 4.012 1.00 94.12 96 SER A CA 1
ATOM 796 C C . SER A 1 96 ? 10.635 -4.657 4.554 1.00 94.12 96 SER A C 1
ATOM 798 O O . SER A 1 96 ? 9.572 -4.353 5.089 1.00 94.12 96 SER A O 1
ATOM 800 N N . LEU A 1 97 ? 11.057 -5.921 4.472 1.00 95.81 97 LEU A N 1
ATOM 801 C CA . LEU A 1 97 ? 10.312 -7.050 5.025 1.00 95.81 97 LEU A CA 1
ATOM 802 C C . LEU A 1 97 ? 10.311 -7.037 6.559 1.00 95.81 97 LEU A C 1
ATOM 804 O O . LEU A 1 97 ? 9.258 -7.218 7.166 1.00 95.81 97 LEU A O 1
ATOM 808 N N . ILE A 1 98 ? 11.461 -6.772 7.186 1.00 96.44 98 ILE A N 1
ATOM 809 C CA . ILE A 1 98 ? 11.591 -6.641 8.644 1.00 96.44 98 ILE A CA 1
ATOM 810 C C . ILE A 1 98 ? 10.765 -5.455 9.143 1.00 96.44 98 ILE A C 1
ATOM 812 O O . ILE A 1 98 ? 9.996 -5.610 10.087 1.00 96.44 98 ILE A O 1
ATOM 816 N N . LEU A 1 99 ? 10.878 -4.290 8.497 1.00 95.50 99 LEU A N 1
ATOM 817 C CA . LEU A 1 99 ? 10.094 -3.105 8.846 1.00 95.50 99 LEU A CA 1
ATOM 818 C C . LEU A 1 99 ? 8.602 -3.354 8.638 1.00 95.50 99 LEU A C 1
ATOM 820 O O . LEU A 1 99 ? 7.824 -3.070 9.537 1.00 95.50 99 LEU A O 1
ATOM 824 N N . GLY A 1 100 ? 8.201 -3.940 7.509 1.00 94.62 100 GLY A N 1
ATOM 825 C CA . GLY A 1 100 ? 6.807 -4.290 7.243 1.00 94.62 100 GLY A CA 1
ATOM 826 C C . GLY A 1 100 ? 6.248 -5.279 8.267 1.00 94.62 100 GLY A C 1
ATOM 827 O O . GLY A 1 100 ? 5.142 -5.082 8.767 1.00 94.62 100 GLY A O 1
ATOM 828 N N . GLY A 1 101 ? 7.026 -6.298 8.640 1.00 95.56 101 GLY A N 1
ATOM 829 C CA . GLY A 1 101 ? 6.668 -7.259 9.683 1.00 95.56 101 GLY A CA 1
ATOM 830 C C . GLY A 1 101 ? 6.570 -6.621 11.069 1.00 95.56 101 GLY A C 1
ATOM 831 O O . GLY A 1 101 ? 5.603 -6.866 11.789 1.00 95.56 101 GLY A O 1
ATOM 832 N N . LEU A 1 102 ? 7.516 -5.751 11.426 1.00 95.06 102 LEU A N 1
ATOM 833 C CA . LEU A 1 102 ? 7.498 -5.004 12.683 1.00 95.06 102 LEU A CA 1
ATOM 834 C C . LEU A 1 102 ? 6.304 -4.045 12.743 1.00 95.06 102 LEU A C 1
ATOM 836 O O . LEU A 1 102 ? 5.596 -4.006 13.745 1.00 95.06 102 LEU A O 1
ATOM 840 N N . THR A 1 103 ? 6.033 -3.314 11.661 1.00 94.06 103 THR A N 1
ATOM 841 C CA . THR A 1 103 ? 4.851 -2.457 11.542 1.00 94.06 103 THR A CA 1
ATOM 842 C C . THR A 1 103 ? 3.577 -3.279 11.678 1.00 94.06 103 THR A C 1
ATOM 844 O O . THR A 1 103 ? 2.705 -2.891 12.440 1.00 94.06 103 THR A O 1
ATOM 847 N N . LEU A 1 104 ? 3.466 -4.441 11.033 1.00 94.56 104 LEU A N 1
ATOM 848 C CA . LEU A 1 104 ? 2.298 -5.310 11.191 1.00 94.56 104 LEU A CA 1
ATOM 849 C C . LEU A 1 104 ? 2.119 -5.747 12.656 1.00 94.56 104 LEU A C 1
ATOM 851 O O . LEU A 1 104 ? 1.025 -5.625 13.210 1.00 94.56 104 LEU A O 1
ATOM 855 N N . LEU A 1 105 ? 3.200 -6.208 13.290 1.00 94.62 105 LEU A N 1
ATOM 856 C CA . LEU A 1 105 ? 3.177 -6.712 14.661 1.00 94.62 105 LEU A CA 1
ATOM 857 C C . LEU A 1 105 ? 2.916 -5.612 15.694 1.00 94.62 105 LEU A C 1
ATOM 859 O O . LEU A 1 105 ? 2.321 -5.907 16.720 1.00 94.62 105 LEU A O 1
ATOM 863 N N . CYS A 1 106 ? 3.329 -4.367 15.454 1.00 93.19 106 CYS A N 1
ATOM 864 C CA . CYS A 1 106 ? 3.103 -3.250 16.375 1.00 93.19 106 CYS A CA 1
ATOM 865 C C . CYS A 1 106 ? 1.793 -2.501 16.087 1.00 93.19 106 CYS A C 1
ATOM 867 O O . CYS A 1 106 ? 1.033 -2.202 17.007 1.00 93.19 106 CYS A O 1
ATOM 869 N N . THR A 1 107 ? 1.487 -2.208 14.823 1.00 92.44 107 THR A N 1
ATOM 870 C CA . THR A 1 107 ? 0.300 -1.435 14.424 1.00 92.44 107 THR A CA 1
ATOM 871 C C . THR A 1 107 ? -0.996 -2.215 14.616 1.00 92.44 107 THR A C 1
ATOM 873 O O . THR A 1 107 ? -2.033 -1.596 14.821 1.00 92.44 107 THR A O 1
ATOM 876 N N . PHE A 1 108 ? -0.973 -3.548 14.602 1.00 93.19 108 PHE A N 1
ATOM 877 C CA . PHE A 1 108 ? -2.165 -4.352 14.878 1.00 93.19 108 PHE A CA 1
ATOM 878 C C . PHE A 1 108 ? -2.601 -4.347 16.364 1.00 93.19 108 PHE A C 1
ATOM 880 O O . PHE A 1 108 ? -3.762 -4.034 16.634 1.00 93.19 108 PHE A O 1
ATOM 887 N N . PRO A 1 109 ? -1.734 -4.639 17.357 1.00 94.38 109 PRO A N 1
ATOM 888 C CA . PRO A 1 109 ? -2.131 -4.673 18.766 1.00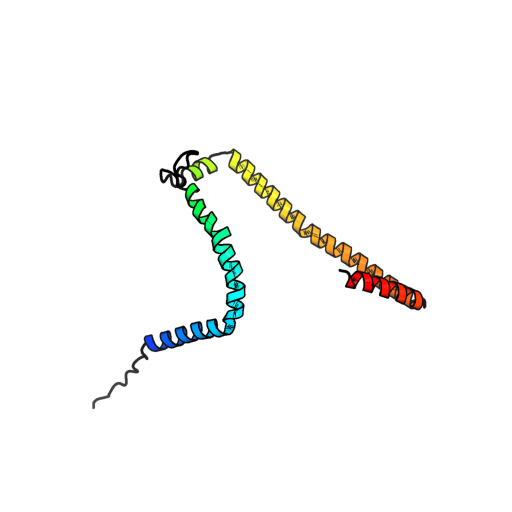 94.38 109 PRO A CA 1
ATOM 889 C C . PRO A 1 109 ? -2.316 -3.292 19.397 1.00 94.38 109 PRO A C 1
ATOM 891 O O . PRO A 1 109 ? -3.108 -3.168 20.330 1.00 94.38 109 PRO A O 1
ATOM 894 N N . VAL A 1 110 ? -1.631 -2.249 18.917 1.00 95.00 110 VAL A N 1
ATOM 895 C CA . VAL A 1 110 ? -1.709 -0.906 19.523 1.00 95.00 110 VAL A CA 1
ATOM 896 C C . VAL A 1 110 ? -3.148 -0.355 19.554 1.00 95.00 110 VAL A C 1
ATOM 898 O O . VAL A 1 110 ? -3.607 0.006 20.639 1.00 95.00 110 VAL A O 1
ATOM 901 N N . PRO A 1 111 ? -3.921 -0.347 18.448 1.00 93.19 111 PRO A N 1
ATOM 902 C CA . PRO A 1 111 ? -5.323 0.070 18.459 1.00 93.19 111 PRO A CA 1
ATOM 903 C C . PRO A 1 111 ? -6.220 -0.811 19.334 1.00 93.19 111 PRO A C 1
ATOM 905 O O . PRO A 1 111 ? -7.165 -0.305 19.932 1.00 93.19 111 PRO A O 1
ATOM 908 N N . ILE A 1 112 ? -5.927 -2.113 19.440 1.00 93.50 112 ILE A N 1
ATOM 909 C CA . ILE A 1 112 ? -6.696 -3.053 20.270 1.00 93.50 112 ILE A CA 1
ATOM 910 C C . ILE A 1 112 ? -6.506 -2.720 21.749 1.00 93.50 112 ILE A C 1
ATOM 912 O O . ILE A 1 112 ? -7.484 -2.564 22.481 1.00 93.50 112 ILE A O 1
ATOM 916 N N . ILE A 1 113 ? -5.255 -2.557 22.183 1.00 93.69 113 ILE A N 1
ATOM 917 C CA . ILE A 1 113 ? -4.928 -2.162 23.556 1.00 93.69 113 ILE A CA 1
ATOM 918 C C . ILE A 1 113 ? -5.536 -0.789 23.852 1.00 93.69 113 ILE A C 1
ATOM 920 O O . ILE A 1 113 ? -6.172 -0.610 24.888 1.00 93.69 113 ILE A O 1
ATOM 924 N N . PHE A 1 114 ? -5.417 0.160 22.924 1.00 91.44 114 PHE A N 1
ATOM 925 C CA . PHE A 1 114 ? -6.001 1.490 23.070 1.00 91.44 114 PHE A CA 1
ATOM 926 C C . PHE A 1 114 ? -7.533 1.449 23.212 1.00 91.44 114 PHE A C 1
ATOM 928 O O . PHE A 1 114 ? -8.088 2.098 24.099 1.00 91.44 114 PHE A O 1
ATOM 935 N N . ALA A 1 115 ? -8.224 0.632 22.411 1.00 91.94 115 ALA A N 1
ATOM 936 C CA . ALA A 1 115 ? -9.669 0.433 22.517 1.00 91.94 115 ALA A CA 1
ATOM 937 C C . ALA A 1 115 ? -10.075 -0.206 23.857 1.00 91.94 115 ALA A C 1
ATOM 939 O O . ALA A 1 115 ? -11.076 0.198 24.451 1.00 91.94 115 ALA A O 1
ATOM 940 N N . LEU A 1 116 ? -9.295 -1.169 24.360 1.00 88.50 116 LEU A N 1
ATOM 941 C CA . LEU A 1 116 ? -9.533 -1.797 25.662 1.00 88.50 116 LEU A CA 1
ATOM 942 C C . LEU A 1 116 ? -9.319 -0.819 26.822 1.00 88.50 116 LEU A C 1
ATOM 944 O O . LEU A 1 116 ? -10.140 -0.781 27.739 1.00 88.50 116 LEU A O 1
ATOM 948 N N . LEU A 1 117 ? -8.264 -0.002 26.767 1.00 89.50 117 LEU A N 1
ATOM 949 C CA . LEU A 1 117 ? -8.002 1.035 27.765 1.00 89.50 117 LEU A CA 1
ATOM 950 C C . LEU A 1 117 ? -9.134 2.063 27.798 1.00 89.50 117 LEU A C 1
ATOM 952 O O . LEU A 1 117 ? -9.661 2.353 28.871 1.00 89.50 117 LEU A O 1
ATOM 956 N N . LEU A 1 118 ? -9.565 2.571 26.640 1.00 86.69 118 LEU A N 1
ATOM 957 C CA . LEU A 1 118 ? -10.702 3.492 26.576 1.00 86.69 118 LEU A CA 1
ATOM 958 C C . LEU A 1 118 ? -11.979 2.847 27.125 1.00 86.69 118 LEU A C 1
ATOM 960 O O . LEU A 1 118 ? -12.658 3.450 27.953 1.00 86.69 118 LEU A O 1
ATOM 964 N N . LYS A 1 119 ? -12.282 1.605 26.732 1.00 85.62 119 LYS A N 1
ATOM 965 C CA . LYS A 1 119 ? -13.476 0.895 27.210 1.00 85.62 119 LYS A CA 1
ATOM 966 C C . LYS A 1 119 ? -13.482 0.714 28.731 1.00 85.62 119 LYS A C 1
ATOM 968 O O . LYS A 1 119 ? -14.529 0.883 29.348 1.00 85.62 119 LYS A O 1
ATOM 973 N N . ARG A 1 120 ? -12.337 0.382 29.333 1.00 80.44 120 ARG A N 1
ATOM 974 C CA . ARG A 1 120 ? -12.233 0.154 30.781 1.00 80.44 120 ARG A CA 1
ATOM 975 C C . ARG A 1 120 ? -12.496 1.421 31.590 1.00 80.44 120 ARG A C 1
ATOM 977 O O . ARG A 1 120 ? -13.272 1.371 32.538 1.00 80.44 120 ARG A O 1
ATOM 984 N N . ASN A 1 121 ? -11.936 2.553 31.164 1.00 76.50 121 ASN A N 1
ATOM 985 C CA . ASN A 1 121 ? -12.213 3.834 31.812 1.00 76.50 121 ASN A CA 1
ATOM 986 C C . ASN A 1 121 ? -13.717 4.148 31.782 1.00 76.50 121 ASN A C 1
ATOM 988 O O . ASN A 1 121 ? -14.279 4.514 32.805 1.00 76.50 121 ASN A O 1
ATOM 992 N N . LEU A 1 122 ? -14.399 3.916 30.652 1.00 72.75 122 LEU A N 1
ATOM 993 C CA . LEU A 1 122 ? -15.846 4.145 30.541 1.00 72.75 122 LEU A CA 1
ATOM 994 C C . LEU A 1 122 ? -16.678 3.276 31.505 1.00 72.75 122 LEU A C 1
ATOM 996 O O . LEU A 1 122 ? -17.666 3.766 32.039 1.00 72.75 122 LEU A O 1
ATOM 1000 N N . SER A 1 123 ? -16.272 2.032 31.786 1.00 71.31 123 SER A N 1
ATOM 1001 C CA . SER A 1 123 ? -17.009 1.177 32.735 1.00 71.31 123 SER A CA 1
ATOM 1002 C C . SER A 1 123 ? -16.901 1.626 34.196 1.00 71.31 123 SER A C 1
ATOM 1004 O O . SER A 1 123 ? -17.840 1.433 34.966 1.00 71.31 123 SER A O 1
ATOM 1006 N N . GLU A 1 124 ? -15.783 2.246 34.580 1.00 72.94 124 GLU A N 1
ATOM 1007 C CA . GLU A 1 124 ? -15.606 2.801 35.929 1.00 72.94 124 GLU A CA 1
ATOM 1008 C C . GLU A 1 124 ? -16.472 4.058 36.127 1.00 72.94 124 GLU A C 1
ATOM 1010 O O . GLU A 1 124 ? -17.032 4.248 37.207 1.00 72.94 124 GLU A O 1
ATOM 1015 N N . TYR A 1 125 ? -16.693 4.853 35.068 1.00 70.88 125 TYR A N 1
ATOM 1016 C CA . TYR A 1 125 ? -17.680 5.940 35.089 1.00 70.88 125 TYR A CA 1
ATOM 1017 C C . TYR A 1 125 ? -19.104 5.423 35.327 1.00 70.88 125 TYR A C 1
ATOM 1019 O O . TYR A 1 125 ? -19.817 5.997 36.143 1.00 70.88 125 TYR A O 1
ATOM 1027 N N . ASP A 1 126 ? -19.525 4.336 34.674 1.00 72.06 126 ASP A N 1
ATOM 1028 C CA . ASP A 1 126 ? -20.881 3.792 34.855 1.00 72.06 126 ASP A CA 1
ATOM 1029 C C . ASP A 1 126 ? -21.110 3.261 36.284 1.00 72.06 126 ASP A C 1
ATOM 1031 O O . ASP A 1 126 ? -22.187 3.445 36.859 1.00 72.06 126 ASP A O 1
ATOM 1035 N N . ALA A 1 127 ? -20.092 2.637 36.887 1.00 76.12 127 ALA A N 1
ATOM 1036 C CA . ALA A 1 127 ? -20.138 2.184 38.278 1.00 76.12 127 ALA A CA 1
ATOM 1037 C C . ALA A 1 127 ? -20.241 3.364 39.258 1.00 76.12 127 ALA A C 1
ATOM 1039 O O . ALA A 1 127 ? -21.107 3.361 40.133 1.00 76.12 127 ALA A O 1
ATOM 1040 N N . PHE A 1 128 ? -19.434 4.408 39.047 1.00 72.94 128 PHE A N 1
ATOM 1041 C CA . PHE A 1 128 ? -19.498 5.647 39.820 1.00 72.94 128 PHE A CA 1
ATOM 1042 C C . PHE A 1 128 ? -20.873 6.320 39.694 1.00 72.94 128 PHE A C 1
ATOM 1044 O O . PHE A 1 128 ? -21.486 6.674 40.693 1.00 72.94 128 PHE A O 1
ATOM 1051 N N . ILE A 1 129 ? -21.430 6.436 38.488 1.00 73.25 129 ILE A N 1
ATOM 1052 C CA . ILE A 1 129 ? -22.760 7.032 38.288 1.00 73.25 129 ILE A CA 1
ATOM 1053 C C . ILE A 1 129 ? -23.851 6.257 39.044 1.00 73.25 129 ILE A C 1
ATOM 1055 O O . ILE A 1 129 ? -24.738 6.878 39.631 1.00 73.25 129 ILE A O 1
ATOM 1059 N N . ASN A 1 130 ? -23.782 4.923 39.083 1.00 73.31 130 ASN A N 1
ATOM 1060 C CA . ASN A 1 130 ? -24.729 4.106 39.847 1.00 73.31 130 ASN A CA 1
ATOM 1061 C C . ASN A 1 130 ? -24.574 4.278 41.366 1.00 73.31 130 ASN A C 1
ATOM 1063 O O . ASN A 1 130 ? -25.577 4.318 42.078 1.00 73.31 130 ASN A O 1
ATOM 1067 N N . GLU A 1 131 ? -23.347 4.431 41.858 1.00 80.00 131 GLU A N 1
ATOM 1068 C CA . GLU A 1 131 ? -23.076 4.707 43.271 1.00 80.00 131 GLU A CA 1
ATOM 1069 C C . GLU A 1 131 ? -23.583 6.097 43.687 1.00 80.00 131 GLU A C 1
ATOM 1071 O O . GLU A 1 131 ? -24.261 6.245 44.705 1.00 80.00 131 GLU A O 1
ATOM 1076 N N . LEU A 1 132 ? -23.369 7.102 42.837 1.00 76.38 132 LEU A N 1
ATOM 1077 C CA . LEU A 1 132 ? -23.839 8.474 43.047 1.00 76.38 132 LEU A CA 1
ATOM 1078 C C . LEU A 1 132 ? -25.372 8.569 42.988 1.00 76.38 132 LEU A C 1
ATOM 1080 O O . LEU A 1 132 ? -25.977 9.351 43.723 1.00 76.38 132 LEU A O 1
ATOM 1084 N N . LYS A 1 133 ? -26.015 7.726 42.172 1.00 72.81 133 LYS A N 1
ATOM 1085 C CA . LYS A 1 133 ? -27.477 7.590 42.123 1.00 72.81 133 LYS A CA 1
ATOM 1086 C C . LYS A 1 133 ? -28.040 6.973 43.407 1.00 72.81 133 LYS A C 1
ATOM 1088 O O . LYS A 1 133 ? -29.090 7.392 43.882 1.00 72.81 133 LYS A O 1
ATOM 1093 N N . GLY A 1 134 ? -27.317 6.030 44.013 1.00 75.75 134 GLY A N 1
ATOM 1094 C CA . GLY A 1 134 ? -27.662 5.456 45.318 1.00 75.75 134 GLY A CA 1
ATOM 1095 C C . GLY A 1 134 ? -27.601 6.457 46.479 1.00 75.75 134 GLY A C 1
ATOM 1096 O O . GLY A 1 134 ? -28.268 6.252 47.489 1.00 75.75 134 GLY A O 1
ATOM 1097 N N . GLN A 1 135 ? -26.856 7.559 46.330 1.00 80.56 135 GLN A N 1
ATOM 1098 C CA . GLN A 1 135 ? -26.739 8.623 47.336 1.00 80.56 135 GLN A CA 1
ATOM 1099 C C . GLN A 1 135 ? -27.792 9.742 47.205 1.00 80.56 135 GLN A C 1
ATOM 1101 O O . GLN A 1 135 ? -27.742 10.713 47.958 1.00 80.56 135 GLN A O 1
ATOM 1106 N N . GLY A 1 136 ? -28.753 9.636 46.278 1.00 69.44 136 GLY A N 1
ATOM 1107 C CA . GLY A 1 136 ? -29.831 10.625 46.130 1.00 69.44 136 GLY A CA 1
ATOM 1108 C C . GLY A 1 136 ? -29.402 11.954 45.490 1.00 69.44 136 GLY A C 1
ATOM 1109 O O . GLY A 1 136 ? -30.112 12.952 45.604 1.00 69.44 136 GLY A O 1
ATOM 1110 N N . LEU A 1 137 ? -28.260 11.992 44.789 1.00 75.69 137 LEU A N 1
ATOM 1111 C CA . LEU A 1 137 ? -27.785 13.156 44.023 1.00 75.69 137 LEU A CA 1
ATOM 1112 C C . LEU A 1 137 ? -28.422 13.258 42.617 1.00 75.69 137 LEU A C 1
ATOM 1114 O O . LEU A 1 137 ? -27.780 13.694 41.656 1.00 75.69 137 LEU A O 1
ATOM 1118 N N . ASP A 1 138 ? -29.702 12.908 42.476 1.00 69.81 138 ASP A N 1
ATOM 1119 C CA . ASP A 1 138 ? -30.400 12.854 41.180 1.00 69.81 138 ASP A CA 1
ATOM 1120 C C . ASP A 1 138 ? -30.377 14.200 40.429 1.00 69.81 138 ASP A C 1
ATOM 1122 O O . ASP A 1 138 ? -30.233 14.241 39.205 1.00 69.81 138 ASP A O 1
ATOM 1126 N N . SER A 1 139 ? -30.383 15.315 41.169 1.00 66.44 139 SER A N 1
ATOM 1127 C CA . SER A 1 139 ? -30.304 16.669 40.604 1.00 66.44 139 SER A CA 1
ATOM 1128 C C . SER A 1 139 ? -28.953 16.985 39.938 1.00 66.44 139 SER A C 1
ATOM 1130 O O . SER A 1 139 ? -28.909 17.783 39.001 1.00 66.44 139 SER A O 1
ATOM 1132 N N . TYR A 1 140 ? -27.852 16.366 40.380 1.00 62.41 140 TYR A N 1
ATOM 1133 C CA . TYR A 1 140 ? -26.532 16.518 39.749 1.00 62.41 140 TYR A CA 1
ATOM 1134 C C . TYR A 1 140 ? -26.355 15.548 38.573 1.00 62.41 140 TYR A C 1
ATOM 1136 O O . TYR A 1 140 ? -25.657 15.865 37.606 1.00 62.41 140 TYR A O 1
ATOM 1144 N N . LEU A 1 141 ? -27.025 14.392 38.621 1.00 66.50 141 LEU A N 1
ATOM 1145 C CA . LEU A 1 141 ? -27.042 13.412 37.535 1.00 66.50 141 LEU A CA 1
ATOM 1146 C C . LEU A 1 141 ? -27.829 13.889 36.307 1.00 66.50 141 LEU A C 1
ATOM 1148 O O . LEU A 1 141 ? -27.448 13.553 35.187 1.00 66.50 141 LEU A O 1
ATOM 1152 N N . GLU A 1 142 ? -28.878 14.700 36.467 1.00 68.06 142 GLU A N 1
ATOM 1153 C CA . GLU A 1 142 ? -29.573 15.320 35.324 1.00 68.06 142 GLU A CA 1
ATOM 1154 C C . GLU A 1 142 ? -28.702 16.354 34.592 1.00 68.06 142 GLU A C 1
ATOM 1156 O O . GLU A 1 142 ? -28.682 16.392 33.358 1.00 68.06 142 GLU A O 1
ATOM 1161 N N . LEU A 1 143 ? -27.924 17.151 35.331 1.00 64.62 143 LEU A N 1
ATOM 1162 C CA . LEU A 1 143 ? -27.010 18.157 34.775 1.00 64.62 143 LEU A CA 1
ATOM 1163 C C . LEU A 1 143 ? -25.836 17.515 34.019 1.00 64.62 143 LEU A C 1
ATOM 1165 O O . LEU A 1 143 ? -25.467 17.972 32.927 1.00 64.62 143 LEU A O 1
ATOM 1169 N N . THR A 1 144 ? -25.277 16.428 34.557 1.00 67.81 144 THR A N 1
ATOM 1170 C CA . THR A 1 144 ? -24.210 15.666 33.892 1.00 67.81 144 THR A CA 1
ATOM 1171 C C . THR A 1 144 ? -24.737 14.863 32.708 1.00 67.81 144 THR A C 1
ATOM 1173 O O . THR A 1 144 ? -24.114 14.914 31.648 1.00 67.81 144 THR A O 1
ATOM 1176 N N . ASN A 1 145 ? -25.901 14.207 32.810 1.00 68.31 145 ASN A N 1
ATOM 1177 C CA . ASN A 1 145 ? -26.499 13.493 31.677 1.00 68.31 145 ASN A CA 1
ATOM 1178 C C . ASN A 1 145 ? -26.839 14.428 30.520 1.00 68.31 145 ASN A C 1
ATOM 1180 O O . ASN A 1 145 ? -26.556 14.079 29.379 1.00 68.31 145 ASN A O 1
ATOM 1184 N N . ASN A 1 146 ? -27.406 15.609 30.781 1.00 67.56 146 ASN A N 1
ATOM 1185 C CA . ASN A 1 146 ? -27.734 16.575 29.729 1.00 67.56 146 ASN A CA 1
ATOM 1186 C C . ASN A 1 146 ? -26.461 17.111 29.047 1.00 67.56 146 ASN A C 1
ATOM 1188 O O . ASN A 1 146 ? -26.385 17.202 27.822 1.00 67.56 146 ASN A O 1
ATOM 1192 N N . THR A 1 147 ? -25.403 17.351 29.826 1.00 65.75 147 THR A N 1
ATOM 1193 C CA . THR A 1 147 ? -24.092 17.736 29.286 1.00 65.75 147 THR A CA 1
ATOM 1194 C C . THR A 1 147 ? -23.465 16.597 28.474 1.00 65.75 147 THR A C 1
ATOM 1196 O O . THR A 1 147 ? -23.028 16.819 27.349 1.00 65.75 147 THR A O 1
ATOM 1199 N N . TYR A 1 148 ? -23.482 15.359 28.969 1.00 64.56 148 TYR A N 1
ATOM 1200 C CA . TYR A 1 148 ? -22.962 14.190 28.255 1.00 64.56 148 TYR A CA 1
ATOM 1201 C C . TYR A 1 148 ? -23.743 13.899 26.967 1.00 64.56 148 TYR A C 1
ATOM 1203 O O . TYR A 1 148 ? -23.134 13.680 25.920 1.00 64.56 148 TYR A O 1
ATOM 1211 N N . LYS A 1 149 ? -25.081 13.979 26.999 1.00 62.50 149 LYS A N 1
ATOM 1212 C CA . LYS A 1 149 ? -25.936 13.899 25.802 1.00 62.50 149 LYS A CA 1
ATOM 1213 C C . LYS A 1 149 ? -25.551 14.969 24.787 1.00 62.50 149 LYS A C 1
ATOM 1215 O O . LYS A 1 149 ? -25.350 14.642 23.624 1.00 62.50 149 LYS A O 1
ATOM 1220 N N . LYS A 1 150 ? -25.334 16.205 25.244 1.00 68.31 150 LYS A N 1
ATOM 1221 C CA . LYS A 1 150 ? -24.881 17.326 24.411 1.00 68.31 150 LYS A CA 1
ATOM 1222 C C . LYS A 1 150 ? -23.492 17.100 23.801 1.00 68.31 150 LYS A C 1
ATOM 1224 O O . LYS A 1 150 ? -23.244 17.573 22.698 1.00 68.31 150 LYS A O 1
ATOM 1229 N N . TYR A 1 151 ? -22.593 16.374 24.467 1.00 60.94 151 TYR A N 1
ATOM 1230 C CA . TYR A 1 151 ? -21.298 15.971 23.895 1.00 60.94 151 TYR A CA 1
ATOM 1231 C C . TYR A 1 151 ? -21.409 14.769 22.942 1.00 60.94 151 TYR A C 1
ATOM 1233 O O . TYR A 1 151 ? -20.660 14.704 21.969 1.00 60.94 151 TYR A O 1
ATOM 1241 N N . LYS A 1 152 ? -22.340 13.841 23.191 1.00 62.38 152 LYS A N 1
ATOM 1242 C CA . LYS A 1 152 ? -22.586 12.649 22.363 1.00 62.38 152 LYS A CA 1
ATOM 1243 C C . LYS A 1 152 ? -23.383 12.952 21.089 1.00 62.38 152 LYS A C 1
ATOM 1245 O O . LYS A 1 152 ? -23.165 12.283 20.093 1.00 62.38 152 LYS A O 1
ATOM 1250 N N . GLU A 1 153 ? -24.266 13.949 21.105 1.00 61.00 153 GLU A N 1
ATOM 1251 C CA . GLU A 1 153 ? -25.000 14.432 19.919 1.00 61.00 153 GLU A CA 1
ATOM 1252 C C . GLU A 1 153 ? -24.163 15.346 19.015 1.00 61.00 153 GLU A C 1
ATOM 1254 O O . GLU A 1 153 ? -24.509 15.547 17.855 1.00 61.00 153 GLU A O 1
ATOM 1259 N N . LYS A 1 154 ? -23.067 15.921 19.526 1.00 50.19 154 LYS A N 1
ATOM 1260 C CA . LYS A 1 154 ? -22.198 16.835 18.765 1.00 50.19 154 LYS A CA 1
ATOM 1261 C C . LYS A 1 154 ? -21.036 16.125 18.054 1.00 50.19 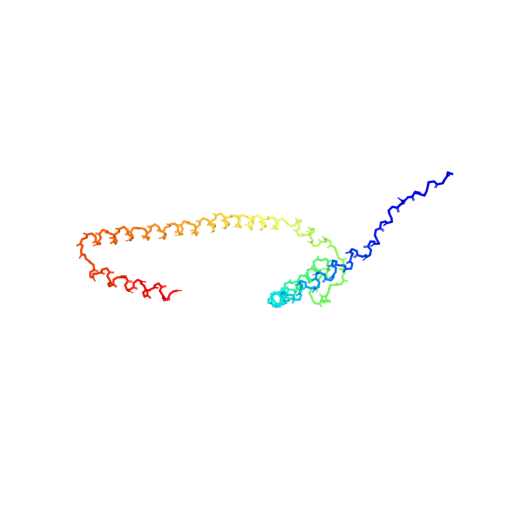154 LYS A C 1
ATOM 1263 O O . LYS A 1 154 ? -20.172 16.800 17.495 1.00 50.19 154 LYS A O 1
ATOM 1268 N N . LYS A 1 155 ? -20.989 14.795 18.116 1.00 45.78 155 LYS A N 1
ATOM 1269 C CA . LYS A 1 155 ? -19.974 13.933 17.508 1.00 45.78 155 LYS A CA 1
ATOM 1270 C C . LYS A 1 155 ? -20.652 12.954 16.562 1.00 45.78 155 LYS A C 1
ATOM 1272 O O . LYS A 1 155 ? -20.055 12.696 15.499 1.00 45.78 155 LYS A O 1
#

pLDDT: mean 74.59, std 14.11, range [45.28, 96.44]